Protein AF-A0A1F2RIQ1-F1 (afdb_monomer)

Solvent-accessible surface area (backbone atoms only — not comparable to full-atom values): 3248 Å² total; per-residue (Å²): 140,70,69,64,61,55,52,50,52,48,35,50,51,12,51,50,32,30,52,53,10,50,50,44,37,49,51,34,57,71,70,35,55,99,87,48,50,55,69,68,59,42,49,50,13,51,52,38,23,51,51,11,47,51,43,36,52,53,59,73,72,107

Radius of gyration: 14.67 Å; Cα contacts (8 Å, |Δi|>4): 62; chains: 1; bounding box: 28×20×49 Å

Foldseek 3Di:
DPPPVVLVVLLVVLVVLLVQLVVQCCCQQVPQDPVGGDPVSNVVSVVSNVSSVVSNVVSVVD

pLDDT: mean 92.83, std 9.23, range [51.59, 98.56]

Nearest PDB structures (foldseek):
  1vf7-assembly1_E  TM=6.411E-01  e=2.088E+00  Pseudomonas aeruginosa
  5goe-assembly1_A  TM=5.163E-01  e=5.312E+00  Homo sapiens
  2f1m-assembly2_D  TM=4.691E-01  e=3.891E+00  Escherichia coli

Sequence (62 aa):
MSGGSTMTALYYLGRFGQLVGMWILLVDVFTAGPLGPNPRLFAVGVAVFLSGWGLTRLIRRS

Mean predicted aligned error: 4.21 Å

Structure (mmCIF, N/CA/C/O backbone):
data_AF-A0A1F2RIQ1-F1
#
_entry.id   AF-A0A1F2RIQ1-F1
#
loop_
_atom_site.group_PDB
_atom_site.id
_atom_site.type_symbol
_atom_site.label_atom_id
_atom_site.label_alt_id
_atom_site.label_comp_id
_atom_site.label_asym_id
_atom_site.label_entity_id
_atom_site.label_seq_id
_atom_site.pdbx_PDB_ins_code
_atom_site.Cartn_x
_atom_site.Cartn_y
_atom_site.Cartn_z
_atom_site.occupancy
_atom_site.B_iso_or_equiv
_atom_site.auth_seq_id
_atom_site.auth_comp_id
_atom_site.auth_asym_id
_atom_site.auth_atom_id
_atom_site.pdbx_PDB_model_num
ATOM 1 N N . MET A 1 1 ? 12.597 0.201 -31.253 1.00 51.59 1 MET A N 1
ATOM 2 C CA . MET A 1 1 ? 12.975 0.077 -29.824 1.00 51.59 1 MET A CA 1
ATOM 3 C C . MET A 1 1 ? 11.875 0.646 -28.904 1.00 51.59 1 MET A C 1
ATOM 5 O O . MET A 1 1 ? 12.172 1.450 -28.035 1.00 51.59 1 MET A O 1
ATOM 9 N N . SER A 1 2 ? 10.602 0.253 -29.065 1.00 59.78 2 SER A N 1
ATOM 10 C CA . SER A 1 2 ? 9.463 0.851 -28.327 1.00 59.78 2 SER A CA 1
ATOM 11 C C . SER A 1 2 ? 8.976 0.048 -27.110 1.00 59.78 2 SER A C 1
ATOM 13 O O . SER A 1 2 ? 8.229 0.583 -26.302 1.00 59.78 2 SER A O 1
ATOM 15 N N . GLY A 1 3 ? 9.396 -1.213 -26.938 1.00 62.56 3 GLY A N 1
ATOM 16 C CA . GLY A 1 3 ? 8.883 -2.072 -25.858 1.00 62.56 3 GLY A CA 1
ATOM 17 C C . GLY A 1 3 ? 9.359 -1.699 -24.445 1.00 62.56 3 GLY A C 1
ATOM 18 O O . GLY A 1 3 ? 8.633 -1.902 -23.477 1.00 62.56 3 GLY A O 1
ATOM 19 N N . GLY A 1 4 ? 10.554 -1.114 -24.305 1.00 76.81 4 GLY A N 1
ATOM 20 C CA . GLY A 1 4 ? 11.151 -0.831 -22.991 1.00 76.81 4 GLY A CA 1
ATOM 21 C C . GLY A 1 4 ? 10.464 0.293 -22.207 1.00 76.81 4 GLY A C 1
ATOM 22 O O . GLY A 1 4 ? 10.333 0.208 -20.985 1.00 76.81 4 GLY A O 1
ATOM 23 N N . SER A 1 5 ? 9.982 1.335 -22.891 1.00 84.56 5 SER A N 1
ATOM 24 C CA . SER A 1 5 ? 9.327 2.480 -22.243 1.00 84.56 5 SER A CA 1
ATOM 25 C C . SER A 1 5 ? 7.947 2.11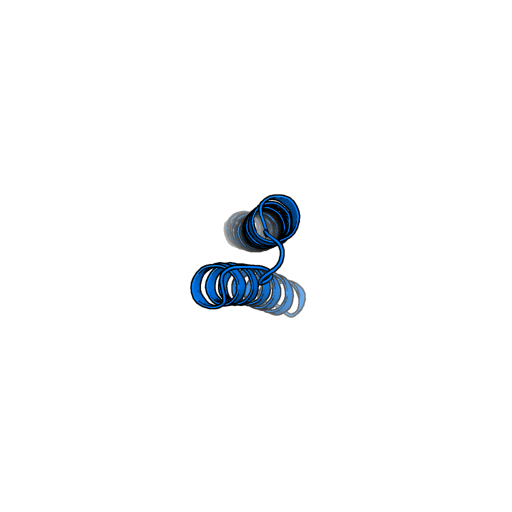8 -21.697 1.00 84.56 5 SER A C 1
ATOM 27 O O . SER A 1 5 ? 7.613 2.506 -20.579 1.00 84.56 5 SER A O 1
ATOM 29 N N . THR A 1 6 ? 7.173 1.310 -22.426 1.00 90.31 6 THR A N 1
ATOM 30 C CA . THR A 1 6 ? 5.865 0.818 -21.971 1.00 90.31 6 THR A CA 1
ATOM 31 C C . THR A 1 6 ? 5.997 -0.082 -20.744 1.00 90.31 6 THR A C 1
ATOM 33 O O . THR A 1 6 ? 5.272 0.113 -19.773 1.00 90.31 6 THR A O 1
ATOM 36 N N . MET A 1 7 ? 6.956 -1.014 -20.729 1.00 90.56 7 MET A N 1
ATOM 37 C CA . MET A 1 7 ? 7.191 -1.881 -19.562 1.00 90.56 7 MET A CA 1
ATOM 38 C C . MET A 1 7 ? 7.618 -1.072 -18.333 1.00 90.56 7 MET A C 1
ATOM 40 O O . MET A 1 7 ? 7.137 -1.313 -17.227 1.00 90.56 7 MET A O 1
ATOM 44 N N . THR A 1 8 ? 8.456 -0.054 -18.538 1.00 92.62 8 THR A N 1
ATOM 45 C CA . THR A 1 8 ? 8.860 0.885 -17.484 1.00 92.62 8 THR A CA 1
ATOM 46 C C . THR A 1 8 ? 7.655 1.658 -16.938 1.00 92.62 8 THR A C 1
ATOM 48 O O . THR A 1 8 ? 7.466 1.726 -15.723 1.00 92.62 8 THR A O 1
ATOM 51 N N . ALA A 1 9 ? 6.791 2.179 -17.814 1.00 94.75 9 ALA A N 1
ATOM 52 C CA . ALA A 1 9 ? 5.571 2.880 -17.418 1.00 94.75 9 ALA A CA 1
ATOM 53 C C . ALA A 1 9 ? 4.619 1.976 -16.616 1.00 94.75 9 ALA A C 1
ATOM 55 O O . ALA A 1 9 ? 4.130 2.380 -15.563 1.00 94.75 9 ALA A O 1
ATOM 56 N N . LEU A 1 10 ? 4.408 0.731 -17.055 1.00 95.25 10 LEU A N 1
ATOM 57 C CA . LEU A 1 10 ? 3.574 -0.247 -16.348 1.00 95.25 10 LEU A CA 1
ATOM 58 C C . LEU A 1 10 ? 4.163 -0.638 -14.987 1.00 95.25 10 LEU A C 1
ATOM 60 O O . LEU A 1 10 ? 3.431 -0.768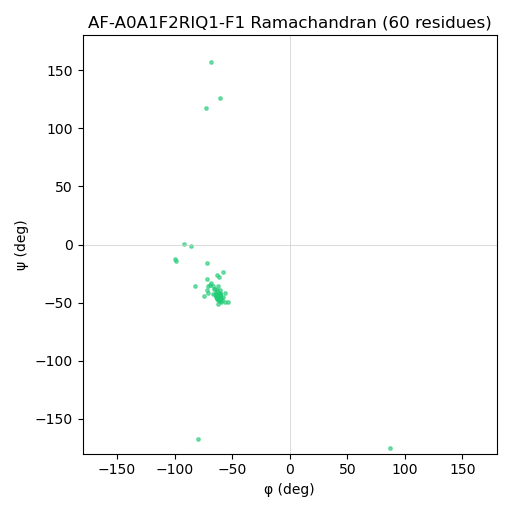 -14.005 1.00 95.25 10 LEU A O 1
ATOM 64 N N . TYR A 1 11 ? 5.486 -0.778 -14.895 1.00 95.00 11 TYR A N 1
ATOM 65 C CA . TYR A 1 11 ? 6.157 -1.024 -13.622 1.00 95.00 11 TYR A CA 1
ATOM 66 C C . TYR A 1 11 ? 5.928 0.127 -12.633 1.00 95.00 11 TYR A C 1
ATOM 68 O O . TYR A 1 11 ? 5.556 -0.117 -11.482 1.00 95.00 11 TYR A O 1
ATOM 76 N N . TYR A 1 12 ? 6.097 1.378 -13.074 1.00 97.31 12 TYR A N 1
ATOM 77 C CA . TYR A 1 12 ? 5.856 2.545 -12.223 1.00 97.31 12 TYR A CA 1
ATOM 78 C C . TYR A 1 12 ? 4.379 2.740 -11.886 1.00 97.31 12 TYR A C 1
ATOM 80 O O . TYR A 1 12 ? 4.079 3.116 -10.756 1.00 97.31 12 TYR A O 1
ATOM 88 N N . LEU A 1 13 ? 3.458 2.401 -12.789 1.00 97.12 13 LEU A N 1
ATOM 89 C CA . LEU A 1 13 ? 2.028 2.368 -12.488 1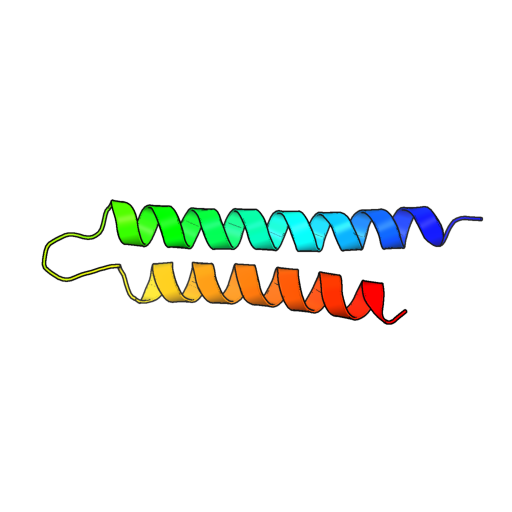.00 97.12 13 LEU A CA 1
ATOM 90 C C . LEU A 1 13 ? 1.723 1.370 -11.361 1.00 97.12 13 LEU A C 1
ATOM 92 O O . LEU A 1 13 ? 0.995 1.690 -10.423 1.00 97.12 13 LEU A O 1
ATOM 96 N N . GLY A 1 14 ? 2.338 0.184 -11.397 1.00 97.44 14 GLY A N 1
ATOM 97 C CA . GLY A 1 14 ? 2.215 -0.800 -10.321 1.00 97.44 14 GLY A CA 1
ATOM 98 C C . GLY A 1 14 ? 2.788 -0.301 -8.989 1.00 97.44 14 GLY A C 1
ATOM 99 O O . GLY A 1 14 ? 2.171 -0.492 -7.941 1.00 97.44 14 GLY A O 1
ATOM 100 N N . ARG A 1 15 ? 3.937 0.389 -9.015 1.00 98.00 15 ARG A N 1
ATOM 101 C CA . ARG A 1 15 ? 4.531 1.027 -7.824 1.00 98.00 15 ARG A CA 1
ATOM 102 C C . ARG A 1 15 ? 3.655 2.141 -7.265 1.00 98.00 15 ARG A C 1
ATOM 104 O O . ARG A 1 15 ? 3.466 2.210 -6.056 1.00 98.00 15 ARG A O 1
ATOM 111 N N . PHE A 1 16 ? 3.094 2.972 -8.133 1.00 98.25 16 PHE A N 1
ATOM 112 C CA . PHE A 1 16 ? 2.156 4.011 -7.741 1.00 98.25 16 PHE A CA 1
ATOM 113 C C . PHE A 1 16 ? 0.920 3.404 -7.067 1.00 98.25 16 PHE A C 1
ATOM 115 O O . PHE A 1 16 ? 0.566 3.819 -5.969 1.00 98.25 16 PHE A O 1
ATOM 122 N N . GLY A 1 17 ? 0.338 2.349 -7.649 1.00 98.25 17 GLY A N 1
ATOM 123 C CA . GLY A 1 17 ? -0.770 1.611 -7.038 1.00 98.25 17 GLY A CA 1
ATOM 124 C C . GLY A 1 17 ? -0.435 1.067 -5.645 1.00 98.25 17 GLY A C 1
ATOM 125 O O . GLY A 1 17 ? -1.235 1.204 -4.727 1.00 98.25 17 GLY A O 1
ATOM 126 N N . GLN A 1 18 ? 0.771 0.528 -5.435 1.00 98.31 18 GLN A N 1
ATOM 127 C CA . GLN A 1 18 ? 1.217 0.106 -4.099 1.00 98.31 18 GLN A CA 1
ATOM 128 C 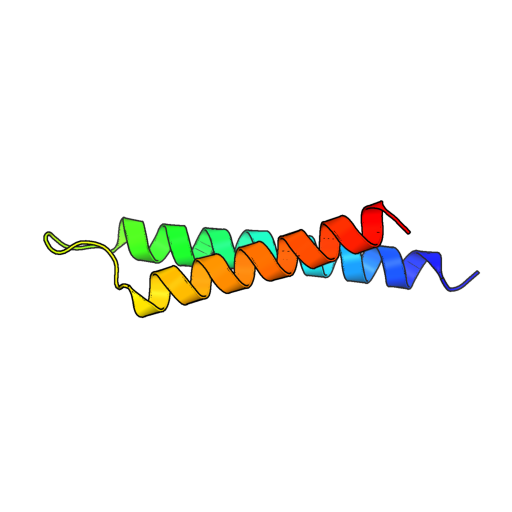C . GLN A 1 18 ? 1.251 1.266 -3.100 1.00 98.31 18 GLN A C 1
ATOM 130 O O . GLN A 1 18 ? 0.758 1.118 -1.985 1.00 98.31 18 GLN A O 1
ATOM 135 N N . LEU A 1 19 ? 1.807 2.415 -3.492 1.00 98.50 19 LEU A N 1
ATOM 136 C CA . LEU A 1 19 ? 1.884 3.591 -2.623 1.00 98.50 19 LEU A CA 1
ATOM 137 C C . LEU A 1 19 ? 0.494 4.137 -2.285 1.00 98.50 19 LEU A C 1
ATOM 139 O O . LEU A 1 19 ? 0.229 4.441 -1.127 1.00 98.50 19 LEU A O 1
ATOM 143 N N . VAL A 1 20 ? -0.412 4.198 -3.265 1.00 98.31 20 VAL A N 1
ATOM 144 C CA . VAL A 1 20 ? -1.807 4.607 -3.042 1.00 98.31 20 VAL A CA 1
ATOM 145 C C . VAL A 1 20 ? -2.523 3.625 -2.115 1.00 98.31 20 VAL A C 1
ATOM 147 O O . VAL A 1 20 ? -3.182 4.053 -1.172 1.00 98.31 20 VAL A O 1
ATOM 150 N N . GLY A 1 21 ? -2.363 2.316 -2.327 1.00 98.00 21 GLY A N 1
ATOM 151 C CA . GLY A 1 21 ? -2.930 1.296 -1.444 1.00 98.00 21 GLY A CA 1
ATOM 152 C C . GLY A 1 21 ? -2.414 1.425 -0.009 1.00 98.00 21 GLY A C 1
ATOM 153 O O . GLY A 1 21 ? -3.205 1.445 0.928 1.00 98.00 21 GLY A O 1
ATOM 154 N N . MET A 1 22 ? -1.100 1.601 0.169 1.00 98.38 22 MET A N 1
ATOM 155 C CA . MET A 1 22 ? -0.486 1.845 1.481 1.00 98.38 22 MET A CA 1
ATOM 156 C C . MET A 1 22 ? -1.000 3.122 2.137 1.00 98.38 22 MET A C 1
ATOM 158 O O . MET A 1 22 ? -1.269 3.119 3.332 1.00 98.38 22 MET A O 1
ATOM 162 N N . TRP A 1 23 ? -1.155 4.198 1.369 1.00 98.12 23 TRP A N 1
ATOM 163 C CA . TRP A 1 23 ? -1.697 5.452 1.870 1.00 98.12 23 TRP A CA 1
ATOM 164 C C . TRP A 1 23 ? -3.132 5.289 2.377 1.00 98.12 23 TRP A C 1
ATOM 166 O O . TRP A 1 23 ? -3.429 5.710 3.490 1.00 98.12 23 TRP A O 1
ATOM 176 N N . ILE A 1 24 ? -4.005 4.627 1.609 1.00 96.94 24 ILE A N 1
ATOM 177 C CA . ILE A 1 24 ? -5.392 4.357 2.022 1.00 96.94 24 ILE A CA 1
ATOM 178 C C . ILE A 1 24 ? -5.415 3.550 3.321 1.00 96.94 24 ILE A C 1
ATOM 180 O O . ILE A 1 24 ? -6.114 3.925 4.258 1.00 96.94 24 ILE A O 1
ATOM 184 N N . LEU A 1 25 ? -4.622 2.477 3.394 1.00 97.31 25 LEU A N 1
ATOM 185 C CA . LEU A 1 25 ? -4.518 1.646 4.596 1.00 97.31 25 LEU A CA 1
ATOM 186 C C . LEU A 1 25 ? -4.005 2.444 5.796 1.00 97.31 25 LEU A C 1
ATOM 188 O O . LEU A 1 25 ? -4.532 2.307 6.896 1.00 97.31 25 LEU A O 1
ATOM 192 N N . LEU A 1 26 ? -3.000 3.296 5.587 1.00 97.12 26 LEU A N 1
ATOM 193 C CA . LEU A 1 26 ? -2.447 4.144 6.635 1.00 97.12 26 LEU A CA 1
ATOM 194 C C . LEU A 1 26 ? -3.489 5.138 7.149 1.00 97.12 26 LEU A C 1
ATOM 196 O O . LEU A 1 26 ? -3.637 5.270 8.357 1.00 97.12 26 LEU A O 1
ATOM 200 N N . VAL A 1 27 ? -4.219 5.810 6.258 1.00 95.88 27 VAL A N 1
ATOM 201 C CA . VAL A 1 27 ? -5.274 6.761 6.636 1.00 95.88 27 VAL A CA 1
ATOM 202 C C . VAL A 1 27 ? -6.398 6.055 7.388 1.00 95.88 27 VAL A C 1
ATOM 204 O O . VAL A 1 27 ? -6.852 6.564 8.409 1.00 95.88 27 VAL A O 1
ATOM 207 N N . ASP A 1 28 ? -6.822 4.877 6.934 1.00 94.88 28 ASP A N 1
ATOM 208 C CA . ASP A 1 28 ? -7.901 4.114 7.569 1.00 94.88 28 ASP A CA 1
ATOM 209 C C . ASP A 1 28 ? -7.506 3.631 8.974 1.00 94.88 28 ASP A C 1
ATOM 211 O O . ASP A 1 28 ? -8.294 3.721 9.908 1.00 94.88 28 ASP A O 1
ATOM 215 N N . VAL A 1 29 ? -6.247 3.219 9.166 1.00 94.38 29 VAL A N 1
ATOM 216 C CA . VAL A 1 29 ? -5.707 2.874 10.492 1.00 94.38 29 VAL A CA 1
ATOM 217 C C . VAL A 1 29 ? -5.506 4.115 11.366 1.00 94.38 29 VAL A C 1
ATOM 219 O O . VAL A 1 29 ? -5.812 4.082 12.552 1.00 94.38 29 VAL A O 1
ATOM 222 N N . PHE A 1 30 ? -5.000 5.213 10.806 1.00 95.44 30 PHE A N 1
ATOM 223 C CA . PHE A 1 30 ? -4.705 6.436 11.557 1.00 95.44 30 PHE A CA 1
ATOM 224 C C . PHE A 1 30 ? -5.971 7.157 12.033 1.00 95.44 30 PHE A C 1
ATOM 226 O O . PHE A 1 30 ? -5.986 7.743 13.111 1.00 95.44 30 PHE A O 1
ATOM 233 N N . THR A 1 31 ? -7.034 7.117 11.232 1.00 93.81 31 THR A N 1
ATOM 234 C CA . THR A 1 31 ? -8.331 7.729 11.558 1.00 93.81 31 THR A CA 1
ATOM 235 C C . THR A 1 31 ? -9.288 6.767 12.263 1.00 93.81 31 THR A C 1
ATOM 237 O O . THR A 1 31 ? -10.403 7.160 12.613 1.00 93.81 31 THR A O 1
ATOM 240 N N . ALA A 1 32 ? -8.863 5.523 12.502 1.00 92.44 32 ALA A N 1
ATOM 241 C CA . ALA A 1 32 ? -9.650 4.532 13.214 1.00 92.44 32 ALA A CA 1
ATOM 242 C C . ALA A 1 32 ? -9.973 5.007 14.639 1.00 92.44 32 ALA A C 1
ATOM 244 O O . ALA A 1 32 ? -9.091 5.339 15.432 1.00 92.44 32 ALA A O 1
ATOM 245 N N . GLY A 1 33 ? -11.263 5.002 14.974 1.00 87.81 33 GLY A N 1
ATOM 246 C CA . GLY A 1 33 ? -11.731 5.178 16.344 1.00 87.81 33 GLY A CA 1
ATOM 247 C C . GLY A 1 33 ? -11.616 3.884 17.166 1.00 87.81 33 GLY A C 1
ATOM 248 O O . GLY A 1 33 ? -11.045 2.893 16.711 1.00 87.81 33 GLY A O 1
ATOM 249 N N . PRO A 1 34 ? -12.241 3.827 18.355 1.00 90.50 34 PRO A N 1
ATOM 250 C CA . PRO A 1 34 ? -12.205 2.652 19.237 1.00 90.50 34 PRO A CA 1
ATOM 251 C C . PRO A 1 34 ? -12.737 1.357 18.601 1.00 90.50 34 PRO A C 1
ATOM 253 O O . PRO A 1 34 ? -12.397 0.265 19.042 1.00 90.50 34 PRO A O 1
ATOM 256 N N . LEU A 1 35 ? -13.582 1.481 17.573 1.00 92.06 35 LEU A N 1
ATOM 257 C CA . LEU A 1 35 ? -14.175 0.362 16.833 1.00 92.06 35 LEU A CA 1
ATOM 258 C C . LEU A 1 35 ? -13.285 -0.153 15.687 1.00 92.06 35 LEU A C 1
ATOM 260 O O . LEU A 1 35 ? -13.660 -1.113 15.017 1.00 92.06 35 LEU A O 1
ATOM 264 N N . GLY A 1 36 ? -12.117 0.458 15.472 1.00 90.81 36 GLY A N 1
ATOM 265 C CA . GLY A 1 36 ? -11.174 0.073 14.428 1.00 90.81 36 GLY A CA 1
ATOM 266 C C . GLY A 1 36 ? -11.431 0.724 13.059 1.00 90.81 36 GLY A C 1
ATOM 267 O O . GLY A 1 36 ? -12.282 1.610 12.932 1.00 90.81 36 GLY A O 1
ATOM 268 N N . PRO A 1 37 ? -10.645 0.320 12.043 1.00 91.81 37 PRO A N 1
ATOM 269 C CA . PRO A 1 37 ? -10.730 0.837 10.679 1.00 91.81 37 PRO A CA 1
ATOM 270 C C . PRO A 1 37 ? -12.029 0.421 9.985 1.00 91.81 37 PRO A C 1
ATOM 272 O O . PRO A 1 37 ? -12.649 -0.593 10.319 1.00 91.81 37 PRO A O 1
ATOM 275 N N . ASN A 1 38 ? -12.438 1.183 8.973 1.00 94.00 38 ASN A N 1
ATOM 276 C CA . ASN A 1 38 ? -13.626 0.847 8.205 1.00 94.00 38 ASN A CA 1
ATOM 277 C C . ASN A 1 38 ? -13.329 -0.362 7.297 1.00 94.00 38 ASN A C 1
ATOM 279 O O . ASN A 1 38 ? -12.541 -0.244 6.358 1.00 94.00 38 ASN A O 1
ATOM 283 N N . PRO A 1 39 ? -14.015 -1.509 7.464 1.00 94.25 39 PRO A N 1
ATOM 284 C CA . PRO A 1 39 ? -13.671 -2.739 6.751 1.00 94.25 39 PRO A CA 1
ATOM 285 C C . PRO A 1 39 ? -13.778 -2.613 5.226 1.00 94.25 39 PRO A C 1
ATOM 287 O O . PRO A 1 39 ? -13.064 -3.303 4.499 1.00 94.25 39 PRO A O 1
ATOM 290 N N . ARG A 1 40 ? -14.643 -1.725 4.716 1.00 95.25 40 ARG A N 1
ATOM 291 C CA . ARG A 1 40 ? -14.767 -1.483 3.272 1.00 95.25 40 ARG A CA 1
ATOM 292 C C . ARG A 1 40 ? -13.583 -0.681 2.739 1.00 95.25 40 ARG A C 1
ATOM 294 O O . ARG A 1 40 ? -13.046 -1.041 1.696 1.00 95.25 40 ARG A O 1
ATOM 301 N N . LEU A 1 41 ? -13.171 0.377 3.441 1.00 94.12 41 LEU A N 1
ATO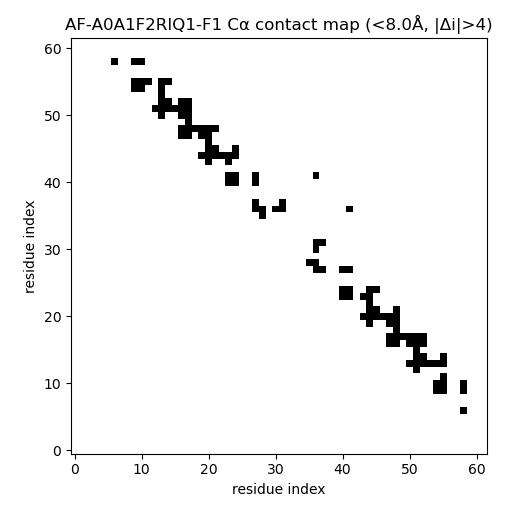M 302 C CA . LEU A 1 41 ? -12.017 1.189 3.038 1.00 94.12 41 LEU A CA 1
ATOM 303 C C . LEU A 1 41 ? -10.721 0.388 3.149 1.00 94.12 41 LEU A C 1
ATOM 305 O O . LEU A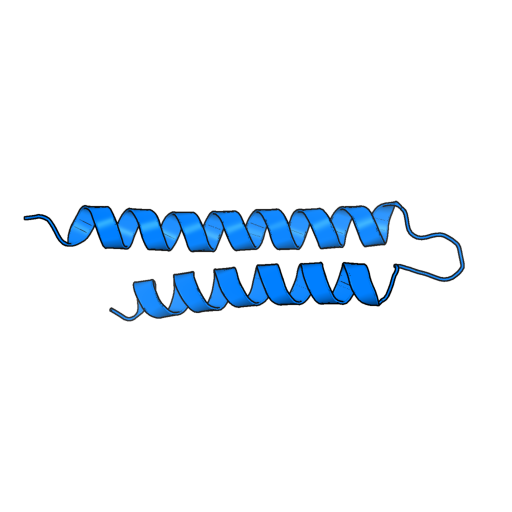 1 41 ? -9.928 0.387 2.206 1.00 94.12 41 LEU A O 1
ATOM 309 N N . PHE A 1 42 ? -10.569 -0.380 4.227 1.00 94.81 42 PHE A N 1
ATOM 310 C CA . PHE A 1 42 ? -9.446 -1.287 4.406 1.00 94.81 42 PHE A CA 1
ATOM 311 C C . PHE A 1 42 ? -9.331 -2.275 3.240 1.00 94.81 42 PHE A C 1
ATOM 313 O O . PHE A 1 42 ? -8.274 -2.403 2.620 1.00 94.81 42 PHE A O 1
ATOM 320 N N . ALA A 1 43 ? -10.438 -2.935 2.879 1.00 97.38 43 ALA A N 1
ATOM 321 C CA . ALA A 1 43 ? -10.468 -3.884 1.769 1.00 97.38 43 ALA A CA 1
ATOM 322 C C . ALA A 1 43 ? -10.101 -3.230 0.427 1.00 97.38 43 ALA A C 1
ATOM 324 O O . ALA A 1 43 ? -9.361 -3.824 -0.359 1.00 97.38 43 ALA A O 1
ATOM 325 N N . VAL A 1 44 ? -10.558 -1.997 0.177 1.00 97.44 44 VAL A N 1
ATOM 326 C CA . VAL A 1 44 ? -10.163 -1.221 -1.011 1.00 97.44 44 VAL A CA 1
ATOM 327 C C . VAL A 1 44 ? -8.656 -0.960 -1.011 1.00 97.44 44 VAL A C 1
ATOM 329 O O . VAL A 1 44 ? -8.000 -1.211 -2.022 1.00 97.44 44 VAL A O 1
ATOM 332 N N . GLY A 1 45 ? -8.083 -0.529 0.117 1.00 97.19 45 GLY A N 1
ATOM 333 C CA . GLY A 1 45 ? -6.641 -0.312 0.252 1.00 97.19 45 GLY A CA 1
ATOM 334 C C . GLY A 1 45 ? -5.822 -1.574 -0.045 1.00 97.19 45 GLY A C 1
ATOM 335 O O . GLY A 1 45 ? -4.866 -1.527 -0.826 1.00 97.19 45 GLY A O 1
ATOM 336 N N . VAL A 1 46 ? -6.245 -2.726 0.492 1.00 98.12 46 VAL A N 1
ATOM 337 C CA . VAL A 1 46 ? -5.621 -4.031 0.213 1.00 98.12 46 VAL A CA 1
ATOM 338 C C . VAL A 1 46 ? -5.727 -4.390 -1.270 1.00 98.12 46 VAL A C 1
ATOM 340 O O . VAL A 1 46 ? -4.727 -4.767 -1.882 1.00 98.12 46 VAL A O 1
ATOM 343 N N . ALA A 1 47 ? -6.910 -4.257 -1.876 1.00 98.38 47 ALA A N 1
ATOM 344 C CA . ALA A 1 47 ? -7.126 -4.598 -3.280 1.00 98.38 47 ALA A CA 1
ATOM 345 C C . ALA A 1 47 ? -6.257 -3.749 -4.222 1.00 98.38 47 ALA A C 1
ATOM 347 O O . ALA A 1 47 ? -5.639 -4.282 -5.148 1.00 98.38 47 ALA A O 1
ATOM 348 N N . VAL A 1 48 ? -6.151 -2.443 -3.960 1.00 98.38 48 VAL A N 1
ATOM 349 C CA . VAL A 1 48 ? -5.298 -1.522 -4.725 1.00 98.38 48 VAL A CA 1
ATOM 350 C C . VAL A 1 48 ? -3.820 -1.899 -4.575 1.00 98.38 48 VAL A C 1
ATOM 352 O O . VAL A 1 48 ? -3.107 -2.011 -5.578 1.00 98.38 48 VAL A O 1
ATOM 355 N N . PHE A 1 49 ? -3.366 -2.185 -3.350 1.00 98.25 49 PHE A N 1
ATOM 356 C CA . PHE A 1 49 ? -1.989 -2.608 -3.092 1.00 98.25 49 PHE A CA 1
ATOM 357 C C . PHE A 1 49 ? -1.633 -3.912 -3.819 1.00 98.25 49 PHE A C 1
ATOM 359 O O . PHE A 1 49 ? -0.608 -3.990 -4.503 1.00 98.25 49 PHE A O 1
ATOM 366 N N . LEU A 1 50 ? -2.489 -4.933 -3.705 1.00 98.56 50 LEU A N 1
ATOM 367 C CA . LEU A 1 50 ? -2.275 -6.238 -4.330 1.00 98.56 50 LEU A CA 1
ATOM 368 C C . LEU A 1 50 ? -2.328 -6.162 -5.856 1.00 98.56 50 LEU A C 1
ATOM 370 O O . LEU A 1 50 ? -1.532 -6.828 -6.515 1.00 98.56 50 LEU A O 1
ATOM 374 N N . SER A 1 51 ? -3.192 -5.316 -6.420 1.00 98.06 51 SER A N 1
ATOM 375 C CA . SER A 1 51 ? -3.245 -5.074 -7.867 1.00 98.06 51 SER A CA 1
ATOM 376 C C . SER A 1 51 ? -1.942 -4.446 -8.370 1.00 98.06 51 SER A C 1
ATOM 378 O O . SER A 1 51 ? -1.341 -4.935 -9.330 1.00 98.06 51 SER A O 1
ATOM 380 N N . GLY A 1 52 ? -1.439 -3.422 -7.668 1.00 97.56 52 GLY A N 1
ATOM 381 C CA . GLY A 1 52 ? -0.137 -2.821 -7.963 1.00 97.56 52 GLY A CA 1
ATOM 382 C C . GLY A 1 52 ? 1.013 -3.826 -7.830 1.00 97.56 52 GLY A C 1
ATOM 383 O O . GLY A 1 52 ? 1.885 -3.913 -8.697 1.00 97.56 52 GLY A O 1
ATOM 384 N N . TRP A 1 53 ? 0.994 -4.660 -6.787 1.00 97.69 53 TRP A N 1
ATOM 385 C CA . TRP A 1 53 ? 1.961 -5.743 -6.607 1.00 97.69 53 TRP A CA 1
ATOM 386 C C . TRP A 1 53 ? 1.927 -6.780 -7.722 1.00 97.69 53 TRP A C 1
ATOM 388 O O . TRP A 1 53 ? 2.988 -7.073 -8.282 1.00 97.69 53 TRP A O 1
ATOM 398 N N . GLY A 1 54 ? 0.743 -7.260 -8.094 1.00 97.69 54 GLY A N 1
ATOM 399 C CA . GLY A 1 54 ? 0.545 -8.170 -9.215 1.00 97.69 54 GLY A CA 1
ATOM 400 C C . GLY A 1 54 ? 1.148 -7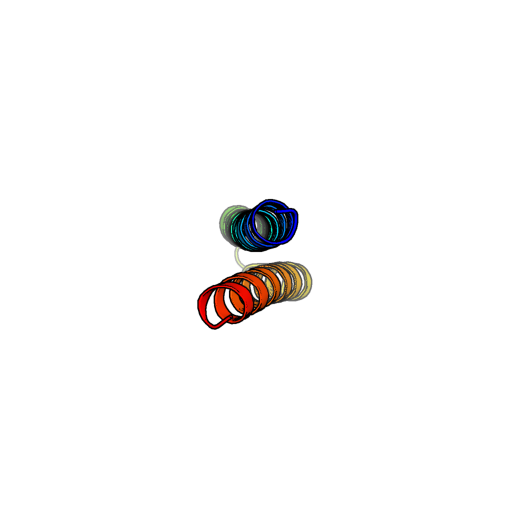.609 -10.498 1.00 97.69 54 GLY A C 1
ATOM 401 O O . GLY A 1 54 ? 1.983 -8.271 -11.115 1.00 97.69 54 GLY A O 1
ATOM 402 N N . LEU A 1 55 ? 0.843 -6.351 -10.832 1.00 95.94 55 LEU A N 1
ATOM 403 C CA . LEU A 1 55 ? 1.395 -5.684 -12.011 1.00 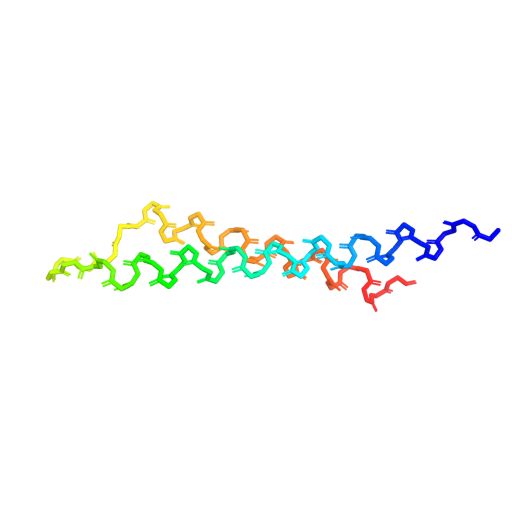95.94 55 LEU A CA 1
ATOM 404 C C . LEU A 1 55 ? 2.930 -5.606 -11.969 1.00 95.94 55 LEU A C 1
ATOM 406 O O . LEU A 1 55 ? 3.591 -6.037 -12.913 1.00 95.94 55 LEU A O 1
ATOM 410 N N . THR A 1 56 ? 3.532 -5.153 -10.859 1.00 96.62 56 THR A N 1
ATOM 411 C CA . THR A 1 56 ? 5.008 -5.100 -10.759 1.00 96.62 56 THR A CA 1
ATOM 412 C C . THR A 1 56 ? 5.673 -6.473 -10.825 1.00 96.62 56 THR A C 1
ATOM 414 O O . THR A 1 56 ? 6.848 -6.563 -11.184 1.00 96.62 56 THR A O 1
ATOM 417 N N . ARG A 1 57 ? 4.969 -7.539 -10.424 1.00 96.25 57 ARG A N 1
ATOM 418 C CA . ARG A 1 57 ? 5.487 -8.910 -10.431 1.00 96.25 57 ARG A CA 1
ATOM 419 C C . ARG A 1 57 ? 5.373 -9.546 -11.810 1.00 96.25 57 ARG A C 1
ATOM 421 O O . ARG A 1 57 ? 6.281 -10.280 -12.181 1.00 96.25 57 ARG A O 1
ATOM 428 N N . LEU A 1 58 ? 4.310 -9.245 -12.554 1.00 94.69 58 LEU A N 1
ATOM 429 C CA . LEU A 1 58 ? 4.163 -9.646 -13.952 1.00 94.69 58 LEU A CA 1
ATOM 430 C C . LEU A 1 58 ? 5.262 -9.008 -14.803 1.00 94.69 58 LEU A C 1
ATOM 432 O O . LEU A 1 58 ? 6.015 -9.734 -15.436 1.00 94.69 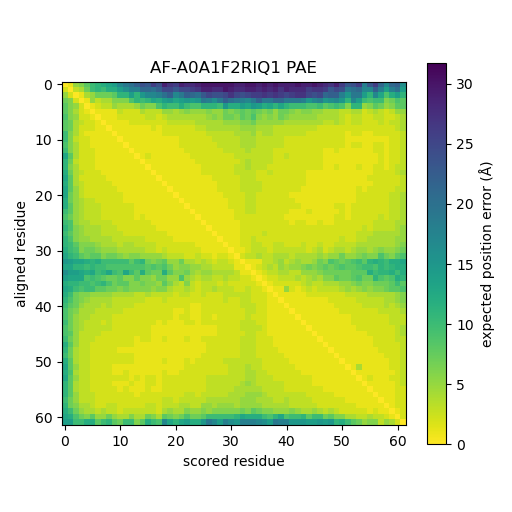58 LEU A O 1
ATOM 436 N N . ILE A 1 59 ? 5.444 -7.686 -14.702 1.00 93.69 59 ILE A N 1
ATOM 437 C CA . ILE A 1 59 ? 6.465 -6.963 -15.480 1.00 93.69 59 ILE A CA 1
ATOM 438 C C . ILE A 1 59 ? 7.888 -7.426 -15.142 1.00 93.69 59 ILE A C 1
ATOM 440 O O . ILE A 1 59 ? 8.726 -7.500 -16.025 1.00 93.69 59 ILE A O 1
ATOM 444 N N . ARG A 1 60 ? 8.178 -7.774 -13.879 1.00 90.19 60 ARG A N 1
ATOM 445 C CA . ARG A 1 60 ? 9.500 -8.298 -13.481 1.00 90.19 60 ARG A CA 1
ATOM 446 C C . ARG A 1 60 ? 9.798 -9.719 -13.969 1.00 90.19 60 ARG A C 1
ATOM 448 O O . ARG A 1 60 ? 10.937 -10.154 -13.845 1.00 90.19 60 ARG A O 1
ATOM 455 N N . ARG A 1 61 ? 8.783 -10.464 -14.407 1.00 86.56 61 ARG A N 1
ATOM 456 C CA . ARG A 1 61 ? 8.921 -11.837 -14.921 1.00 86.56 61 ARG A CA 1
ATOM 457 C C . ARG A 1 61 ? 8.952 -11.896 -16.450 1.00 86.56 61 ARG A C 1
ATOM 459 O O . ARG A 1 61 ? 9.265 -12.958 -16.978 1.00 86.56 61 ARG A O 1
ATOM 466 N N . SER A 1 62 ? 8.564 -10.809 -17.114 1.00 73.50 62 SER A N 1
ATOM 467 C CA . SER A 1 62 ? 8.623 -10.604 -18.565 1.00 73.50 62 SER A CA 1
ATOM 468 C C . SER A 1 62 ? 10.017 -10.187 -19.012 1.00 73.50 62 SER A C 1
ATOM 470 O O . SER A 1 62 ? 10.367 -10.549 -20.152 1.00 73.50 62 SER A O 1
#

Secondary structure (DSSP, 8-state):
--HHHHHHHHHHHHHHHHHHHHHHHHHHHHT-BTTBS-HHHHHHHHHHHHHHHHHHHHHTT-